Protein AF-A0A0F9ZWJ6-F1 (afdb_monomer_lite)

Radius of gyration: 17.93 Å; chains: 1; bounding box: 38×34×38 Å

Organism: NCBI:txid1619089

Foldseek 3Di:
DAWDDWDQDPPQRWIWTWDADPVGDIDIDIHHPPDPDDDDDDDDPDAQVCCVVVVHDRCPRVVVVVVVQADDPVRHGNVSSVDVVVDDPD

pLDDT: mean 93.13, std 7.83, range [47.44, 98.25]

Secondary structure (DSSP, 8-state):
-EEEEEEE-TTT-PEEEEEE-TTS-EEEEEE-TT-S--------S-SGGGHHHHT--TTHHHHHHHHHTS--SS-SSHHHHHHHHH----

Structure (mmCIF, N/CA/C/O backbone):
data_AF-A0A0F9ZWJ6-F1
#
_entry.id   AF-A0A0F9ZWJ6-F1
#
loop_
_atom_site.group_PDB
_atom_site.id
_atom_site.type_symbol
_atom_site.label_atom_id
_atom_site.label_alt_id
_atom_site.label_comp_id
_atom_site.label_asym_id
_atom_site.label_entity_id
_atom_site.label_seq_id
_atom_site.pdbx_PDB_ins_code
_atom_site.Cartn_x
_atom_site.Cartn_y
_atom_site.Cartn_z
_atom_site.occupancy
_atom_site.B_iso_or_equiv
_atom_site.auth_seq_id
_atom_site.auth_comp_id
_atom_site.auth_asym_id
_atom_site.auth_atom_id
_atom_site.pdbx_PDB_model_num
ATOM 1 N N . MET A 1 1 ? -4.486 -5.947 -14.230 1.00 89.44 1 MET A N 1
ATOM 2 C CA . MET A 1 1 ? -3.607 -4.752 -14.085 1.00 89.44 1 MET A CA 1
ATOM 3 C C . MET A 1 1 ? -3.256 -4.166 -15.450 1.00 89.44 1 MET A C 1
ATOM 5 O O . MET A 1 1 ? -2.657 -4.846 -16.275 1.00 89.44 1 MET A O 1
ATOM 9 N N . LYS A 1 2 ? -3.614 -2.900 -15.681 1.00 96.38 2 LYS A N 1
ATOM 10 C CA . LYS A 1 2 ? -3.409 -2.161 -16.935 1.00 96.38 2 LYS A CA 1
ATOM 11 C C . LYS A 1 2 ? -2.252 -1.169 -16.798 1.00 96.38 2 LYS A C 1
ATOM 13 O O . LYS A 1 2 ? -2.225 -0.402 -15.839 1.00 96.38 2 LYS A O 1
ATOM 18 N N . LEU A 1 3 ? -1.322 -1.155 -17.756 1.00 97.75 3 LEU A N 1
ATOM 19 C CA . LEU A 1 3 ? -0.267 -0.135 -17.837 1.00 97.75 3 LEU A CA 1
ATOM 20 C C . LEU A 1 3 ? -0.880 1.218 -18.236 1.00 97.75 3 LEU A C 1
ATOM 22 O O . LEU A 1 3 ? -1.581 1.301 -19.243 1.00 97.75 3 LEU A O 1
ATOM 26 N N . ILE A 1 4 ? -0.606 2.262 -17.453 1.00 97.69 4 ILE A N 1
ATOM 27 C CA . ILE A 1 4 ? -1.044 3.643 -17.708 1.00 97.69 4 ILE A CA 1
ATOM 28 C C . ILE A 1 4 ? 0.081 4.443 -18.359 1.00 97.69 4 ILE A C 1
ATOM 30 O O . ILE A 1 4 ? -0.135 5.097 -19.376 1.00 97.69 4 ILE A O 1
ATOM 34 N N . SER A 1 5 ? 1.282 4.410 -17.780 1.00 97.94 5 SER A N 1
ATOM 35 C CA . SER A 1 5 ? 2.428 5.150 -18.307 1.00 97.94 5 SER A CA 1
ATOM 36 C C . SER A 1 5 ? 3.743 4.422 -18.068 1.00 97.94 5 SER A C 1
ATOM 38 O O . SER A 1 5 ? 3.877 3.621 -17.142 1.00 97.94 5 SER A O 1
ATOM 40 N N . LYS A 1 6 ? 4.729 4.712 -18.918 1.00 97.88 6 LYS A N 1
ATOM 41 C CA . LYS A 1 6 ? 6.101 4.220 -18.800 1.00 97.88 6 LYS A CA 1
ATOM 42 C C . LYS A 1 6 ? 7.065 5.321 -19.218 1.00 97.88 6 LYS A C 1
ATOM 44 O O . LYS A 1 6 ? 6.915 5.871 -20.305 1.00 97.88 6 LYS A O 1
ATOM 49 N N . PHE A 1 7 ? 8.077 5.593 -18.402 1.00 97.00 7 PHE A N 1
ATOM 50 C CA . PHE A 1 7 ? 9.180 6.466 -18.793 1.00 97.00 7 PHE A CA 1
ATOM 51 C C . PHE A 1 7 ? 10.494 6.008 -18.165 1.00 97.00 7 PHE A C 1
ATOM 53 O O . PHE A 1 7 ? 10.513 5.436 -17.078 1.00 97.00 7 PHE A O 1
ATOM 60 N N . LYS A 1 8 ? 11.606 6.259 -18.856 1.00 96.19 8 LYS A N 1
ATOM 61 C CA . LYS A 1 8 ? 12.950 6.032 -18.327 1.00 96.19 8 LYS A CA 1
ATOM 62 C C . LYS A 1 8 ? 13.557 7.374 -17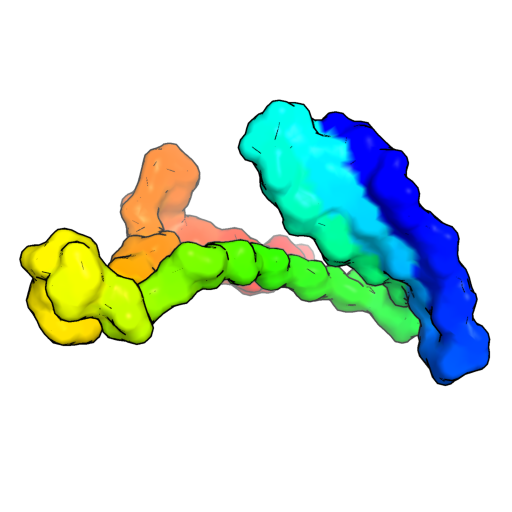.951 1.00 96.19 8 LYS A C 1
ATOM 64 O O . LYS A 1 8 ? 13.620 8.278 -18.781 1.00 96.19 8 LYS A O 1
ATOM 69 N N . SER A 1 9 ? 13.973 7.519 -16.701 1.00 93.44 9 SER A N 1
ATOM 70 C CA . SER A 1 9 ? 14.589 8.755 -16.234 1.00 93.44 9 SER A CA 1
ATOM 71 C C . SER A 1 9 ? 16.029 8.852 -16.729 1.00 93.44 9 SER A C 1
ATOM 73 O O . SER A 1 9 ? 16.840 7.945 -16.537 1.00 93.44 9 SER A O 1
ATOM 75 N N . ARG A 1 10 ? 16.359 9.995 -17.335 1.00 91.00 10 ARG A N 1
ATOM 76 C CA . ARG A 1 10 ? 17.722 10.323 -17.778 1.00 91.00 10 ARG A CA 1
ATOM 77 C C . ARG A 1 10 ? 18.689 10.620 -16.626 1.00 91.00 10 ARG A C 1
ATOM 79 O O . ARG A 1 10 ? 19.888 10.649 -16.855 1.00 91.00 10 ARG A O 1
ATOM 86 N N . TYR A 1 11 ? 18.172 10.865 -15.420 1.00 91.25 11 TYR A N 1
ATOM 87 C CA . TYR A 1 11 ? 18.973 11.292 -14.267 1.00 91.25 11 TYR A CA 1
ATOM 88 C C . TYR A 1 11 ? 19.451 10.129 -13.402 1.00 91.25 11 TYR A C 1
ATOM 90 O O . TYR A 1 11 ? 20.512 10.214 -12.801 1.00 91.25 11 TYR A O 1
ATOM 98 N N . ASN A 1 12 ? 18.667 9.053 -13.326 1.00 91.38 12 ASN A N 1
ATOM 99 C CA . ASN A 1 12 ? 18.953 7.921 -12.441 1.00 91.38 12 ASN A CA 1
ATOM 100 C C . ASN A 1 12 ? 18.874 6.559 -13.146 1.00 91.38 12 ASN A C 1
ATOM 102 O O . ASN A 1 12 ? 19.020 5.536 -12.491 1.00 91.38 12 ASN A O 1
ATOM 106 N N . ASN A 1 13 ? 18.647 6.529 -14.466 1.00 92.00 13 ASN A N 1
ATOM 107 C CA . ASN A 1 13 ? 18.555 5.307 -15.274 1.00 92.00 13 ASN A CA 1
ATOM 108 C C . ASN A 1 13 ? 17.429 4.331 -14.845 1.00 92.00 13 ASN A C 1
ATOM 110 O O . ASN A 1 13 ? 17.344 3.229 -15.386 1.00 92.00 13 ASN A O 1
ATOM 114 N N . ILE A 1 14 ? 16.533 4.743 -13.939 1.00 96.38 14 ILE A N 1
ATOM 115 C CA . ILE A 1 14 ? 15.386 3.955 -13.473 1.00 96.38 14 ILE A CA 1
ATOM 116 C C . ILE A 1 14 ? 14.263 4.031 -14.509 1.00 96.38 14 ILE A C 1
ATOM 118 O O . ILE A 1 14 ? 13.963 5.101 -15.057 1.00 96.38 14 ILE A O 1
ATOM 122 N N . THR A 1 15 ? 13.616 2.894 -14.768 1.00 97.56 15 THR A N 1
ATOM 123 C CA . THR A 1 15 ? 12.387 2.851 -15.567 1.00 97.56 15 THR A CA 1
ATOM 124 C C . THR A 1 15 ? 11.173 2.852 -14.647 1.00 97.56 15 THR A C 1
ATOM 126 O O . THR A 1 15 ? 10.951 1.919 -13.886 1.00 97.56 15 THR A O 1
ATOM 129 N N . TYR A 1 16 ? 10.357 3.891 -14.756 1.00 97.62 16 TYR A N 1
ATOM 130 C CA . TYR A 1 16 ? 9.127 4.066 -14.000 1.00 97.62 16 TYR A CA 1
ATOM 131 C C . TYR A 1 16 ? 7.954 3.553 -14.827 1.00 97.62 16 TYR A C 1
ATOM 133 O O . TYR A 1 16 ? 7.811 3.906 -16.002 1.00 97.62 16 TYR A O 1
ATOM 141 N N . LYS A 1 17 ? 7.108 2.725 -14.219 1.00 98.00 17 LYS A N 1
ATOM 142 C CA . LYS A 1 17 ? 5.884 2.194 -14.825 1.00 98.00 17 LYS A CA 1
ATOM 143 C C . LYS A 1 17 ? 4.730 2.464 -13.864 1.00 98.00 17 LYS A C 1
ATOM 145 O O . LYS A 1 17 ? 4.811 2.096 -12.695 1.00 98.00 17 LYS A O 1
ATOM 150 N N . THR A 1 18 ? 3.670 3.111 -14.340 1.00 98.12 18 THR A N 1
ATOM 151 C CA . THR A 1 18 ? 2.438 3.280 -13.562 1.00 98.12 18 THR A CA 1
ATOM 152 C C . THR A 1 18 ? 1.359 2.354 -14.083 1.00 98.12 18 THR A C 1
ATOM 154 O O . THR A 1 18 ? 1.185 2.203 -15.295 1.00 98.12 18 THR A O 1
ATOM 157 N N . TYR A 1 19 ? 0.618 1.746 -13.169 1.00 98.12 19 TYR A N 1
ATOM 158 C CA . TYR A 1 19 ? -0.471 0.842 -13.491 1.00 98.12 19 TYR A CA 1
ATOM 159 C C . TYR A 1 19 ? -1.725 1.190 -12.706 1.00 98.12 19 TYR A C 1
ATOM 161 O O . TYR A 1 19 ? -1.657 1.830 -11.657 1.00 98.12 19 TYR A O 1
ATOM 169 N N . GLN A 1 20 ? -2.857 0.695 -13.196 1.00 98.12 20 GLN A N 1
ATOM 170 C CA . GLN A 1 20 ? -4.086 0.593 -12.426 1.00 98.12 20 GLN A CA 1
ATOM 171 C C . GLN A 1 20 ? -4.550 -0.859 -12.387 1.00 98.12 20 GLN A C 1
ATOM 173 O O . GLN A 1 20 ? -4.591 -1.551 -13.409 1.00 98.12 20 GLN A O 1
ATOM 178 N N . THR A 1 21 ? -4.830 -1.342 -11.187 1.00 97.19 21 THR A N 1
ATOM 179 C CA . THR A 1 21 ? -5.404 -2.666 -10.950 1.00 97.19 21 THR A CA 1
ATOM 180 C C . THR A 1 21 ? -6.907 -2.647 -11.215 1.00 97.19 21 THR A C 1
ATOM 182 O O . THR A 1 21 ? -7.529 -1.588 -11.314 1.00 97.19 21 THR A O 1
ATOM 185 N N . ASP A 1 22 ? -7.502 -3.829 -11.322 1.00 97.50 22 ASP A N 1
ATOM 186 C CA . ASP A 1 22 ? -8.910 -3.970 -11.695 1.00 97.50 22 ASP A CA 1
ATOM 187 C C . ASP A 1 22 ? -9.836 -3.462 -10.568 1.00 97.50 22 ASP A C 1
ATOM 189 O O . ASP A 1 22 ? -10.916 -2.947 -10.838 1.00 97.50 22 ASP A O 1
ATOM 193 N N . ASN A 1 23 ? -9.362 -3.493 -9.313 1.00 96.31 23 ASN A N 1
ATOM 194 C CA . ASN A 1 23 ? -10.016 -2.879 -8.149 1.00 96.31 23 ASN A CA 1
ATOM 195 C C . ASN A 1 23 ? -9.699 -1.376 -7.966 1.00 96.31 23 ASN A C 1
ATOM 197 O O . ASN A 1 23 ? -10.072 -0.788 -6.956 1.00 96.31 23 ASN A O 1
ATOM 201 N N . GLY A 1 24 ? -9.004 -0.741 -8.915 1.00 95.81 24 GLY A N 1
ATOM 202 C CA . GLY A 1 24 ? -8.790 0.709 -8.935 1.00 95.81 24 GLY A CA 1
ATOM 203 C C . GLY A 1 24 ? -7.552 1.233 -8.198 1.00 95.81 24 GLY A C 1
ATOM 204 O O . GLY A 1 24 ? -7.324 2.445 -8.218 1.00 95.81 24 GLY A O 1
ATOM 205 N N . MET A 1 25 ? -6.716 0.375 -7.603 1.00 97.12 25 MET A N 1
ATOM 206 C CA . MET A 1 25 ? -5.447 0.811 -7.006 1.00 97.12 25 MET A CA 1
ATOM 207 C C . MET A 1 25 ? -4.478 1.310 -8.078 1.00 97.12 25 MET A C 1
ATOM 209 O O . MET A 1 25 ? -4.381 0.749 -9.171 1.00 97.12 25 MET A O 1
ATOM 213 N N . LYS A 1 26 ? -3.715 2.353 -7.741 1.00 97.44 26 LYS A N 1
ATOM 214 C CA . LYS A 1 26 ? -2.610 2.849 -8.567 1.00 97.44 26 LYS A CA 1
ATOM 215 C C . LYS A 1 26 ? -1.301 2.256 -8.061 1.00 97.44 26 LYS A C 1
ATOM 217 O O . LYS A 1 26 ? -1.006 2.362 -6.877 1.00 97.44 26 LYS A O 1
ATOM 222 N N . VAL A 1 27 ? -0.513 1.677 -8.963 1.00 97.69 27 VAL A N 1
ATOM 223 C CA . VAL A 1 27 ? 0.791 1.077 -8.644 1.00 97.69 27 VAL A CA 1
ATOM 224 C C . VAL A 1 27 ? 1.885 1.850 -9.363 1.00 97.69 27 VAL A C 1
ATOM 226 O O . VAL A 1 27 ? 1.811 2.032 -10.579 1.00 97.69 27 VAL A O 1
ATOM 229 N N . LEU A 1 28 ? 2.905 2.282 -8.622 1.00 97.19 28 LEU A N 1
ATOM 230 C CA . LEU A 1 28 ? 4.134 2.854 -9.162 1.00 97.19 28 LEU A CA 1
ATOM 231 C C . LEU A 1 28 ? 5.261 1.827 -9.005 1.00 97.19 28 LEU A C 1
ATOM 233 O O . LEU A 1 28 ? 5.705 1.554 -7.898 1.00 97.19 28 LEU A O 1
ATOM 237 N N . HIS A 1 29 ? 5.718 1.264 -10.119 1.00 96.62 29 HIS A N 1
ATOM 238 C CA . HIS A 1 29 ? 6.803 0.286 -10.164 1.00 96.62 29 HIS A CA 1
ATOM 239 C C . HIS A 1 29 ? 8.074 0.952 -10.695 1.00 96.62 29 HIS A C 1
ATOM 241 O O . HIS A 1 29 ? 8.079 1.503 -11.802 1.00 96.62 29 HIS A O 1
ATOM 247 N N . LEU A 1 30 ? 9.143 0.887 -9.903 1.00 95.81 30 LEU A N 1
ATOM 248 C CA . LEU A 1 30 ? 10.477 1.362 -10.252 1.00 95.81 30 LEU A CA 1
ATOM 249 C C . LEU A 1 30 ? 11.373 0.168 -10.578 1.00 95.81 30 LEU A C 1
ATOM 251 O O . LEU A 1 30 ? 11.684 -0.642 -9.717 1.00 95.81 30 LEU A O 1
ATOM 255 N N . ASP A 1 31 ? 11.801 0.097 -11.829 1.00 94.38 31 ASP A N 1
ATOM 256 C CA . ASP A 1 31 ? 12.738 -0.900 -12.333 1.00 94.38 31 ASP A CA 1
ATOM 257 C C . ASP A 1 31 ? 14.142 -0.279 -12.308 1.00 94.38 31 ASP A C 1
ATOM 259 O O . ASP A 1 31 ? 14.488 0.553 -13.162 1.00 94.38 31 ASP A O 1
ATOM 263 N N . ASN A 1 32 ? 14.885 -0.584 -11.239 1.00 94.50 32 ASN A N 1
ATOM 264 C CA . ASN A 1 32 ? 16.203 -0.030 -10.945 1.00 94.50 32 ASN A CA 1
ATOM 265 C C . ASN A 1 32 ? 17.292 -1.109 -11.101 1.00 94.50 32 ASN A C 1
ATOM 267 O O . ASN A 1 32 ? 17.462 -1.926 -10.199 1.00 94.50 32 ASN A O 1
ATOM 271 N N . PRO A 1 33 ? 18.086 -1.087 -12.188 1.00 91.38 33 PRO A N 1
ATOM 272 C CA . PRO A 1 33 ? 19.112 -2.101 -12.429 1.00 91.38 33 PRO A CA 1
ATOM 273 C C . PRO A 1 33 ? 20.331 -1.990 -11.497 1.00 91.38 33 PRO A C 1
ATOM 275 O O . PRO A 1 33 ? 21.206 -2.848 -11.546 1.00 91.38 33 PRO A O 1
ATOM 278 N N . ALA A 1 34 ? 20.433 -0.932 -10.685 1.00 91.88 34 ALA A N 1
ATOM 279 C CA . ALA A 1 34 ? 21.582 -0.681 -9.816 1.00 91.88 34 ALA A CA 1
ATOM 280 C C . ALA A 1 34 ? 21.451 -1.294 -8.408 1.00 91.88 34 ALA A C 1
ATOM 282 O O . ALA A 1 34 ? 22.329 -1.081 -7.576 1.00 91.88 34 ALA A O 1
ATOM 283 N N . THR A 1 35 ? 20.368 -2.020 -8.113 1.00 89.25 35 THR A N 1
ATOM 284 C CA . THR A 1 35 ? 20.140 -2.645 -6.802 1.00 89.25 35 THR A CA 1
ATOM 285 C C . THR A 1 35 ? 19.565 -4.048 -6.955 1.00 89.25 35 THR A C 1
ATOM 287 O O . THR A 1 35 ? 18.711 -4.287 -7.804 1.00 89.25 35 THR A O 1
ATOM 290 N N . SER A 1 36 ? 20.022 -4.971 -6.110 1.00 87.62 36 SER A N 1
ATOM 291 C CA . SER A 1 36 ? 19.388 -6.278 -5.893 1.00 87.62 36 SER A CA 1
ATOM 292 C C . SER A 1 36 ? 18.340 -6.239 -4.780 1.00 87.62 36 SER A C 1
ATOM 294 O O . SER A 1 36 ? 17.559 -7.177 -4.645 1.00 87.62 36 SER A O 1
ATOM 296 N N . ASN A 1 37 ? 18.331 -5.173 -3.974 1.00 88.12 37 ASN A N 1
ATOM 297 C CA . ASN A 1 37 ? 17.339 -4.973 -2.927 1.00 88.12 37 ASN A CA 1
ATOM 298 C C . ASN A 1 37 ? 16.017 -4.518 -3.539 1.00 88.12 37 ASN A C 1
ATOM 300 O O . ASN A 1 37 ? 15.995 -3.749 -4.505 1.00 88.12 37 ASN A O 1
ATOM 304 N N . PHE A 1 38 ? 14.935 -4.950 -2.911 1.00 88.81 38 PHE A N 1
ATOM 305 C CA . PHE A 1 38 ? 13.573 -4.558 -3.223 1.00 88.81 38 PHE A CA 1
ATOM 306 C C . PHE A 1 38 ? 12.986 -3.801 -2.032 1.00 88.81 38 PHE A C 1
ATOM 308 O O . PHE A 1 38 ? 13.319 -4.085 -0.884 1.00 88.81 38 PHE A O 1
ATOM 315 N N . ASP A 1 39 ? 12.120 -2.843 -2.334 1.00 90.69 39 ASP A N 1
ATOM 316 C CA . ASP A 1 39 ? 11.334 -2.102 -1.359 1.00 90.69 39 ASP A CA 1
ATOM 317 C C . ASP A 1 39 ? 9.892 -2.013 -1.869 1.00 90.69 39 ASP A C 1
ATOM 319 O O . ASP A 1 39 ? 9.639 -1.984 -3.082 1.00 90.69 39 ASP A O 1
ATOM 323 N N . PHE A 1 40 ? 8.946 -1.980 -0.940 1.00 92.31 40 PHE A N 1
ATOM 324 C CA . PHE A 1 40 ? 7.529 -1.889 -1.214 1.00 92.31 40 PHE A CA 1
ATOM 325 C C . PHE A 1 40 ? 6.821 -1.074 -0.145 1.00 92.31 40 PHE A C 1
ATOM 327 O O . PHE A 1 40 ? 6.887 -1.364 1.045 1.00 92.31 40 PHE A O 1
ATOM 334 N N . ALA A 1 41 ? 6.064 -0.086 -0.609 1.00 94.69 41 ALA A N 1
ATOM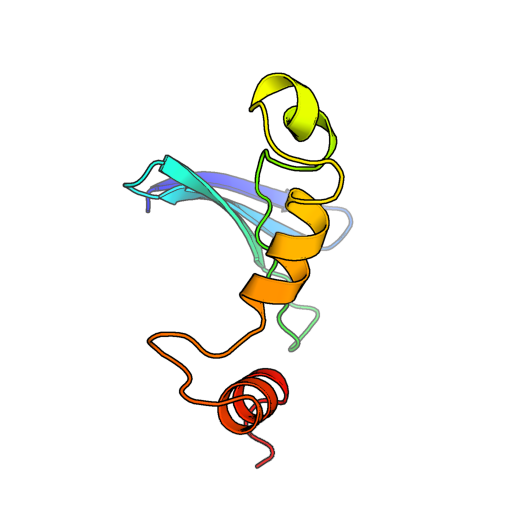 335 C CA . ALA A 1 41 ? 5.259 0.773 0.235 1.00 94.69 41 ALA A CA 1
ATOM 336 C C . ALA A 1 41 ? 3.825 0.838 -0.293 1.00 94.69 41 ALA A C 1
ATOM 338 O O . ALA A 1 41 ? 3.587 0.900 -1.504 1.00 94.69 41 ALA A O 1
ATOM 339 N N . ILE A 1 42 ? 2.868 0.888 0.633 1.00 94.81 42 ILE A N 1
ATOM 340 C CA . ILE A 1 42 ? 1.459 1.152 0.344 1.00 94.81 42 ILE A CA 1
ATOM 341 C C . ILE A 1 42 ? 1.090 2.484 0.986 1.00 94.81 42 ILE A C 1
ATOM 343 O O . ILE A 1 42 ? 1.318 2.697 2.173 1.00 94.81 42 ILE A O 1
ATOM 347 N N . ILE A 1 43 ? 0.485 3.375 0.201 1.00 95.00 43 ILE A N 1
ATOM 348 C CA . ILE A 1 43 ? 0.010 4.674 0.679 1.00 95.00 43 ILE A CA 1
ATOM 349 C C . ILE A 1 43 ? -1.515 4.665 0.661 1.00 95.00 43 ILE A C 1
ATOM 351 O O . ILE A 1 43 ? -2.131 4.506 -0.394 1.00 95.00 43 ILE A O 1
ATOM 355 N N . HIS A 1 44 ? -2.117 4.891 1.825 1.00 93.62 44 HIS A N 1
ATOM 356 C CA . HIS A 1 44 ? -3.556 5.072 1.967 1.00 93.62 44 HIS A CA 1
ATOM 357 C C . HIS A 1 44 ? -3.880 6.561 2.064 1.00 93.62 44 HIS A C 1
ATOM 359 O O . HIS A 1 44 ? -3.233 7.303 2.800 1.00 93.62 44 HIS A O 1
ATOM 365 N N . LYS A 1 45 ? -4.917 7.013 1.349 1.00 93.12 45 LYS A N 1
ATOM 366 C CA . LYS A 1 45 ? -5.474 8.360 1.538 1.00 93.12 45 LYS A CA 1
ATOM 367 C C . LYS A 1 45 ? -6.406 8.356 2.757 1.00 93.12 45 LYS A C 1
ATOM 369 O O . LYS A 1 45 ? -7.616 8.484 2.620 1.00 93.12 45 LYS A O 1
ATOM 374 N N . ALA A 1 46 ? -5.814 8.156 3.923 1.00 92.69 46 ALA A N 1
ATOM 375 C CA . ALA A 1 46 ? -6.441 8.125 5.237 1.00 92.69 46 ALA A CA 1
ATOM 376 C C . ALA A 1 46 ? -5.408 8.601 6.272 1.00 92.69 46 ALA A C 1
ATOM 378 O O . ALA A 1 46 ? -4.229 8.744 5.946 1.00 92.69 46 ALA A O 1
ATOM 379 N N . GLY A 1 47 ? -5.834 8.876 7.503 1.00 95.88 47 GLY A N 1
ATOM 380 C CA . GLY A 1 47 ? -4.924 9.282 8.575 1.00 95.88 47 GLY A CA 1
ATOM 381 C C . GLY A 1 47 ? -5.592 10.154 9.629 1.00 95.88 47 GLY A C 1
ATOM 382 O O . GLY A 1 47 ? -6.787 10.434 9.548 1.00 95.88 47 GLY A O 1
ATOM 383 N N . SER A 1 48 ? -4.796 10.622 10.590 1.00 97.56 48 SER A N 1
ATOM 384 C CA . SER A 1 48 ? -5.268 11.408 11.740 1.00 97.56 48 SER A CA 1
ATOM 385 C C . SER A 1 48 ? -6.033 12.678 11.354 1.00 97.56 48 SER A C 1
ATOM 387 O O . SER A 1 48 ? -6.957 13.083 12.049 1.00 97.56 48 SER A O 1
ATOM 389 N N . ALA A 1 49 ? -5.717 13.270 10.197 1.00 96.88 49 ALA A N 1
ATOM 390 C CA . ALA A 1 49 ? -6.417 14.439 9.663 1.00 96.88 49 ALA A CA 1
ATOM 391 C C . ALA A 1 49 ? -7.916 14.209 9.386 1.00 96.88 49 ALA A C 1
ATOM 393 O O . ALA A 1 49 ? -8.657 15.179 9.249 1.00 96.88 49 ALA A O 1
ATOM 394 N N . TYR A 1 50 ? -8.357 12.953 9.287 1.00 96.88 50 TYR A N 1
ATOM 395 C CA . TYR A 1 50 ? -9.752 12.595 9.031 1.00 96.88 50 TYR A CA 1
ATOM 396 C C . TYR A 1 50 ? -10.504 12.172 10.305 1.00 96.88 50 TYR A C 1
ATOM 398 O O . TYR A 1 50 ? -11.710 11.985 10.243 1.00 96.88 50 TYR A O 1
ATOM 406 N N . GLU A 1 51 ? -9.846 12.042 11.463 1.00 97.81 51 GLU A N 1
ATOM 407 C CA . GLU A 1 51 ? -10.459 11.452 12.671 1.00 97.81 51 GLU A CA 1
ATOM 408 C C . GLU A 1 51 ? -11.693 12.220 13.158 1.00 97.81 51 GLU A C 1
ATOM 410 O O . GLU A 1 51 ? -12.737 11.615 13.405 1.00 97.81 51 GLU A O 1
ATOM 415 N N . ASP A 1 52 ? -11.597 13.553 13.220 1.00 97.19 52 ASP A N 1
ATOM 416 C CA . ASP A 1 52 ? -12.708 14.412 13.642 1.00 97.19 52 ASP A CA 1
ATOM 417 C C . ASP A 1 52 ? -13.877 14.348 12.628 1.00 97.19 52 ASP A C 1
ATOM 419 O O . ASP A 1 52 ? -15.041 14.381 13.026 1.00 97.19 52 ASP A O 1
ATOM 423 N N . GLN A 1 53 ? -13.586 14.212 11.325 1.00 97.06 53 GLN A N 1
ATOM 424 C CA . GLN A 1 53 ? -14.605 14.078 10.271 1.00 97.06 53 GLN A CA 1
ATOM 425 C C . GLN A 1 53 ? -15.328 12.726 10.349 1.00 97.06 53 GLN A C 1
ATOM 427 O O . GLN A 1 53 ? -16.543 12.666 10.180 1.00 97.06 53 GLN A O 1
ATOM 432 N N . GLU A 1 54 ? -14.583 11.653 10.606 1.00 96.44 54 GLU A N 1
ATOM 433 C CA . GLU A 1 54 ? -15.110 10.287 10.678 1.00 96.44 54 GLU A CA 1
ATOM 434 C C . GLU A 1 54 ? -15.718 9.956 12.056 1.00 96.44 54 GLU A C 1
ATOM 436 O O . GLU A 1 54 ? -16.235 8.859 12.260 1.00 96.44 54 GLU A O 1
ATOM 441 N N . GLY A 1 55 ? -15.678 10.893 13.012 1.00 97.56 55 GLY A N 1
ATOM 442 C CA . GLY A 1 55 ? -16.285 10.734 14.335 1.00 97.56 55 GLY A CA 1
ATOM 443 C C . GLY A 1 55 ? -15.596 9.689 15.216 1.00 97.56 55 GLY A C 1
ATOM 444 O O . GLY A 1 55 ? -16.243 9.094 16.080 1.00 97.56 55 GLY A O 1
ATOM 445 N N . VAL A 1 56 ? -14.298 9.449 15.005 1.00 97.50 56 VAL A N 1
ATOM 446 C CA . VAL A 1 56 ? -13.502 8.484 15.778 1.00 97.50 56 VAL A CA 1
ATOM 447 C C . VAL A 1 56 ? -12.587 9.190 16.787 1.00 97.50 56 VAL A C 1
ATOM 449 O O . VAL A 1 56 ? -12.221 10.349 16.582 1.00 97.50 56 VAL A O 1
ATOM 452 N N . PRO A 1 57 ? -12.183 8.527 17.888 1.00 98.25 57 PRO A N 1
ATOM 453 C CA . PRO A 1 57 ? -11.266 9.121 18.856 1.00 98.25 57 PRO A CA 1
ATOM 454 C C . PRO A 1 57 ? -9.939 9.560 18.230 1.00 98.25 57 PRO A C 1
ATOM 456 O O . PRO A 1 57 ? -9.402 8.899 17.337 1.00 98.25 57 PRO A O 1
ATOM 459 N N . ARG A 1 58 ? -9.359 10.640 18.756 1.00 97.75 58 ARG A N 1
ATOM 460 C CA . ARG A 1 58 ? -8.034 11.094 18.326 1.00 97.75 58 ARG A CA 1
ATOM 461 C C . ARG A 1 58 ? -6.970 10.044 18.611 1.00 97.75 58 ARG A C 1
ATOM 463 O O . ARG A 1 58 ? -6.908 9.502 19.713 1.00 97.75 58 ARG A O 1
ATOM 470 N N . GLY A 1 59 ? -6.122 9.792 17.622 1.00 97.50 59 GLY A N 1
ATOM 471 C CA . GLY A 1 59 ? -5.118 8.734 17.666 1.00 97.50 59 GLY A CA 1
ATOM 472 C C . GLY A 1 59 ? -5.616 7.374 17.177 1.00 97.50 59 GLY A C 1
ATOM 473 O O . GLY A 1 59 ? -4.832 6.430 17.188 1.00 97.50 59 GLY A O 1
ATOM 474 N N . THR A 1 60 ? -6.863 7.255 16.708 1.00 97.81 60 THR A N 1
ATOM 475 C CA . THR A 1 60 ? -7.383 6.022 16.089 1.00 97.81 60 THR A CA 1
ATOM 476 C C . THR A 1 60 ? -6.544 5.592 14.887 1.00 97.81 60 THR A C 1
ATOM 478 O O . THR A 1 60 ? -6.230 4.413 14.763 1.00 97.81 60 THR A O 1
ATOM 481 N N . ALA A 1 61 ? -6.136 6.518 14.017 1.00 97.06 61 ALA A N 1
ATOM 482 C CA . ALA A 1 61 ? -5.331 6.200 12.840 1.00 97.06 61 ALA A CA 1
ATOM 483 C C . ALA A 1 61 ? -3.936 5.679 13.223 1.00 97.06 61 ALA A C 1
ATOM 485 O O . ALA A 1 61 ? -3.467 4.697 12.656 1.00 97.06 61 ALA A O 1
ATOM 486 N N . HIS A 1 62 ? -3.301 6.300 14.221 1.00 97.44 62 HIS A N 1
ATOM 487 C CA . HIS A 1 62 ? -2.010 5.848 14.746 1.00 97.44 62 HIS A CA 1
ATOM 488 C C . HIS A 1 62 ? -2.144 4.503 15.469 1.00 97.44 62 HIS A C 1
ATOM 490 O O . HIS A 1 62 ? -1.329 3.607 15.285 1.00 97.44 62 HIS A O 1
ATOM 496 N N . PHE A 1 63 ? -3.198 4.317 16.262 1.00 97.31 63 PHE A N 1
ATOM 497 C CA . PHE A 1 63 ? -3.465 3.036 16.904 1.00 97.31 63 PHE A CA 1
ATOM 498 C C . PHE A 1 63 ? -3.687 1.927 15.867 1.00 97.31 63 PHE A C 1
ATOM 500 O O . PHE A 1 63 ? -3.121 0.846 15.998 1.00 97.31 63 PHE A O 1
ATOM 507 N N . LEU A 1 64 ? -4.443 2.207 14.801 1.00 96.25 64 LEU A N 1
ATOM 508 C CA . LEU A 1 64 ? -4.659 1.269 13.703 1.00 96.25 64 LEU A CA 1
ATOM 509 C C . LEU A 1 64 ? -3.345 0.873 13.017 1.00 96.25 64 LEU A C 1
ATOM 511 O O . LEU A 1 64 ? -3.161 -0.306 12.739 1.00 96.25 64 LEU A O 1
ATOM 515 N N . GLU A 1 65 ? -2.427 1.813 12.788 1.00 94.56 65 GLU A N 1
ATOM 516 C CA . GLU A 1 65 ? -1.092 1.522 12.244 1.00 94.56 65 GLU A CA 1
ATOM 517 C C . GLU A 1 65 ? -0.358 0.454 13.071 1.00 94.56 65 GLU A C 1
ATOM 519 O O . GLU A 1 65 ? 0.104 -0.541 12.512 1.00 94.56 65 GLU A O 1
ATOM 524 N N . HIS A 1 66 ? -0.343 0.585 14.403 1.00 93.69 66 HIS A N 1
ATOM 525 C CA . HIS A 1 66 ? 0.222 -0.444 15.291 1.00 93.69 66 HIS A CA 1
ATOM 526 C C . HIS A 1 66 ? -0.535 -1.770 15.215 1.00 93.69 66 HIS A C 1
ATOM 528 O O . HIS A 1 66 ? 0.067 -2.842 15.309 1.00 93.69 66 HIS A O 1
ATOM 534 N N . MET A 1 67 ? -1.857 -1.713 15.047 1.00 94.44 67 MET A N 1
ATOM 535 C CA . MET A 1 67 ? -2.695 -2.907 14.974 1.00 94.44 67 MET A CA 1
ATOM 536 C C . MET A 1 67 ? -2.501 -3.705 13.682 1.00 94.44 67 MET A C 1
ATOM 538 O O . MET A 1 67 ? -2.635 -4.925 13.719 1.00 94.44 67 MET A O 1
ATOM 542 N N . LEU A 1 68 ? -2.150 -3.063 12.565 1.00 91.00 68 LEU A N 1
ATOM 543 C CA . LEU A 1 68 ? -1.936 -3.743 11.281 1.00 91.00 68 LEU A CA 1
ATOM 544 C C . LEU A 1 68 ? -0.734 -4.695 11.291 1.00 91.00 68 LEU A C 1
ATOM 546 O O . LEU A 1 68 ? -0.700 -5.638 10.505 1.00 91.00 68 LEU A O 1
ATOM 550 N N . LEU A 1 69 ? 0.225 -4.484 12.194 1.00 87.88 69 LEU A N 1
ATOM 551 C CA . LEU A 1 69 ? 1.408 -5.335 12.337 1.00 87.88 69 LEU A CA 1
ATOM 552 C C . LEU A 1 69 ? 1.191 -6.497 13.319 1.00 87.88 69 LEU A C 1
ATOM 554 O O . LEU A 1 69 ? 2.149 -7.158 13.714 1.00 87.88 69 LEU A O 1
ATO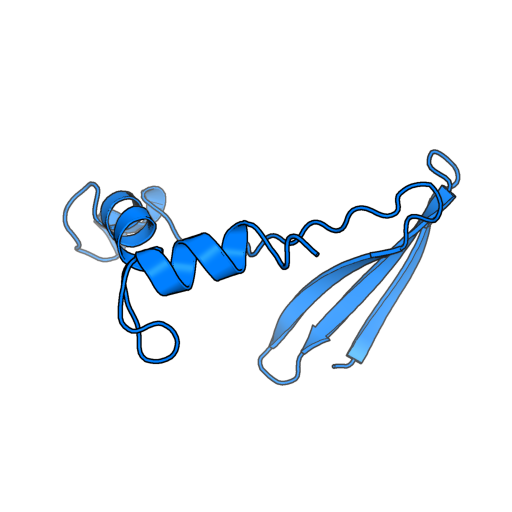M 558 N N . ASN A 1 70 ? -0.039 -6.736 13.778 1.00 93.50 70 ASN A N 1
ATOM 559 C CA . ASN A 1 70 ? -0.388 -7.844 14.670 1.00 93.50 70 ASN A CA 1
ATOM 560 C C . ASN A 1 70 ? -0.852 -9.092 13.895 1.00 93.50 70 ASN A C 1
ATOM 562 O O . ASN A 1 70 ? -1.094 -9.014 12.687 1.00 93.50 70 ASN A O 1
ATOM 566 N N . PRO A 1 71 ? -0.964 -10.249 14.580 1.00 95.44 71 PRO A N 1
ATOM 567 C CA . PRO A 1 71 ? -1.477 -11.473 13.975 1.00 95.44 71 PRO A CA 1
ATOM 568 C C . PRO A 1 71 ? -2.792 -11.272 13.223 1.00 95.44 71 PRO A C 1
ATOM 570 O O . PRO A 1 71 ? -3.651 -10.492 13.636 1.00 95.44 71 PRO A O 1
ATOM 573 N N . ASN A 1 72 ? -2.932 -11.988 12.115 1.00 93.62 72 ASN A N 1
ATOM 574 C CA . ASN A 1 72 ? -4.042 -11.891 11.176 1.00 93.62 72 ASN A CA 1
ATOM 575 C C . ASN A 1 72 ? -4.322 -13.268 10.551 1.00 93.62 72 ASN A C 1
ATOM 577 O O . ASN A 1 72 ? -3.680 -14.258 10.893 1.00 93.62 72 ASN A O 1
ATOM 581 N N . ASP A 1 73 ? -5.263 -13.344 9.611 1.00 95.56 73 ASP A N 1
ATOM 582 C CA . ASP A 1 73 ? -5.666 -14.613 8.985 1.00 95.56 73 ASP A CA 1
ATOM 583 C C . ASP A 1 73 ? -4.525 -15.333 8.237 1.00 95.56 73 ASP A C 1
ATOM 585 O O . ASP A 1 73 ? -4.627 -16.527 7.959 1.00 95.56 73 ASP A O 1
ATOM 589 N N . THR A 1 74 ? -3.443 -14.620 7.901 1.00 94.50 74 THR A N 1
ATOM 590 C CA . THR A 1 74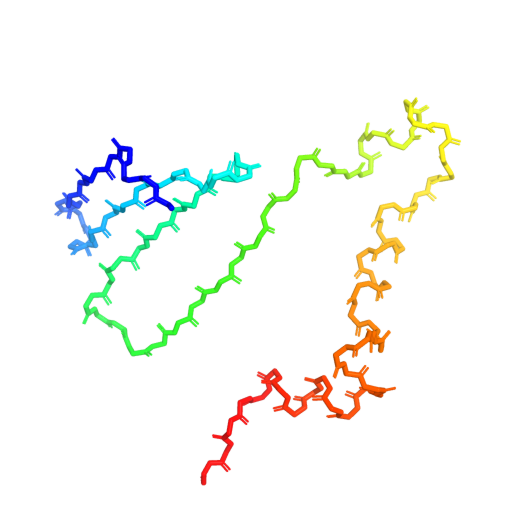 ? -2.248 -15.184 7.252 1.00 94.50 74 THR A CA 1
ATOM 591 C C . THR A 1 74 ? -1.169 -15.580 8.260 1.00 94.50 74 THR A C 1
ATOM 593 O O . THR A 1 74 ? -0.602 -16.662 8.125 1.00 94.50 74 THR A O 1
ATOM 596 N N . PHE A 1 75 ? -0.891 -14.735 9.259 1.00 95.38 75 PHE A N 1
ATOM 597 C CA . PHE A 1 75 ? 0.154 -14.969 10.264 1.00 95.38 75 PHE A CA 1
ATOM 598 C C . PHE A 1 75 ? -0.453 -15.099 11.659 1.00 95.38 75 PHE A C 1
ATOM 600 O O . PHE A 1 75 ? -1.031 -14.147 12.187 1.00 95.38 75 PHE A O 1
ATOM 607 N N . LYS A 1 76 ? -0.302 -16.275 12.269 1.00 94.69 76 LYS A N 1
ATOM 608 C CA . LYS A 1 76 ? -0.987 -16.650 13.516 1.00 94.69 76 LYS A CA 1
ATOM 609 C C . LYS A 1 76 ? -0.434 -15.956 14.748 1.00 94.69 76 LYS A C 1
ATOM 611 O O . LYS A 1 76 ? -1.164 -15.753 15.717 1.00 94.69 76 LYS A O 1
ATOM 616 N N . ASP A 1 77 ? 0.849 -15.625 14.726 1.00 95.50 77 ASP A N 1
ATOM 617 C CA . ASP A 1 77 ? 1.544 -14.984 15.830 1.00 95.50 77 ASP A CA 1
ATOM 618 C C . ASP A 1 77 ? 2.619 -14.004 15.329 1.00 95.50 77 ASP A C 1
ATOM 620 O O . ASP A 1 77 ? 2.864 -13.845 14.131 1.00 95.50 77 ASP A O 1
ATOM 624 N N . LYS A 1 78 ? 3.232 -13.289 16.277 1.00 92.69 78 LYS A N 1
ATOM 625 C CA . LYS A 1 78 ? 4.284 -12.309 15.991 1.00 92.69 78 LYS A CA 1
ATOM 626 C C . LYS A 1 78 ? 5.560 -12.948 15.456 1.00 92.69 78 LYS A C 1
ATOM 628 O O . LYS A 1 78 ? 6.269 -12.293 14.698 1.00 92.69 78 LYS A O 1
ATOM 633 N N . ASP A 1 79 ? 5.854 -14.189 15.826 1.00 93.00 79 ASP A N 1
ATOM 634 C CA . ASP A 1 79 ? 7.070 -14.863 15.380 1.00 93.00 79 ASP A CA 1
ATOM 635 C C . ASP A 1 79 ? 6.977 -15.210 13.893 1.00 93.00 79 ASP A C 1
ATOM 637 O O . ASP A 1 79 ? 7.959 -15.054 13.167 1.00 93.00 79 ASP A O 1
ATOM 641 N N . GLU A 1 80 ? 5.799 -15.614 13.412 1.00 93.12 80 GLU A N 1
ATOM 642 C CA . GLU A 1 80 ? 5.543 -15.821 11.984 1.00 93.12 80 GLU A CA 1
ATOM 643 C C . GLU A 1 80 ? 5.716 -14.525 11.171 1.00 93.12 80 GLU A C 1
ATOM 645 O O . GLU A 1 80 ? 6.379 -14.549 10.131 1.00 93.12 80 GLU A O 1
ATOM 650 N N . ILE A 1 81 ? 5.202 -13.391 11.667 1.00 92.12 81 ILE A N 1
ATOM 651 C CA . ILE A 1 81 ? 5.383 -12.070 11.031 1.00 92.12 81 ILE A CA 1
ATOM 652 C C . ILE A 1 81 ? 6.869 -11.692 10.992 1.00 92.12 81 ILE A C 1
ATOM 654 O O . ILE A 1 81 ? 7.402 -11.384 9.928 1.00 92.12 81 ILE A O 1
ATOM 658 N N . ASN A 1 82 ? 7.563 -11.782 12.129 1.00 90.19 82 ASN A N 1
ATOM 659 C CA . ASN A 1 82 ? 8.977 -11.416 12.231 1.00 90.19 82 ASN A CA 1
ATOM 660 C C . ASN A 1 82 ? 9.858 -12.250 11.286 1.00 90.19 82 ASN A C 1
ATOM 662 O O . ASN A 1 82 ? 10.767 -11.719 10.651 1.00 90.19 82 ASN A O 1
ATOM 666 N N . ARG A 1 83 ? 9.589 -13.559 11.166 1.00 90.56 83 ARG A N 1
ATOM 667 C CA . ARG A 1 83 ? 10.308 -14.438 10.228 1.00 90.56 83 ARG A CA 1
ATOM 668 C C . ARG A 1 83 ? 10.056 -14.053 8.775 1.00 90.56 83 ARG A C 1
ATOM 670 O O . ARG A 1 83 ? 10.976 -14.129 7.967 1.00 90.56 83 ARG A O 1
ATOM 677 N N . PHE A 1 84 ? 8.831 -13.653 8.440 1.00 89.19 84 PHE A N 1
ATOM 678 C CA . PHE A 1 84 ? 8.509 -13.177 7.099 1.00 89.19 84 PHE A CA 1
ATOM 679 C C . PHE A 1 84 ? 9.260 -11.879 6.768 1.00 89.19 84 PHE A C 1
ATOM 681 O O . PHE A 1 84 ? 9.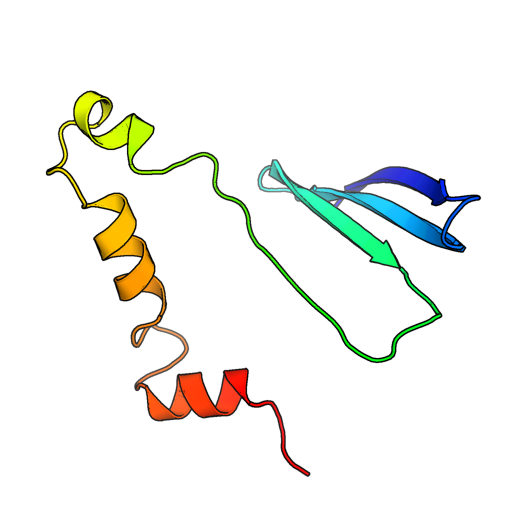872 -11.787 5.706 1.00 89.19 84 PHE A O 1
ATOM 688 N N . GLU A 1 85 ? 9.277 -10.912 7.689 1.00 85.56 85 GLU A N 1
ATOM 689 C CA . GLU A 1 85 ? 9.953 -9.619 7.501 1.00 85.56 85 GLU A CA 1
ATOM 690 C C . GLU A 1 85 ? 11.479 -9.737 7.390 1.00 85.56 85 GLU A C 1
ATOM 692 O O . GLU A 1 85 ? 12.102 -9.022 6.607 1.00 85.56 85 GLU A O 1
ATOM 697 N N . GLN A 1 86 ? 12.090 -10.658 8.139 1.00 84.69 86 GLN A N 1
ATOM 698 C CA . GLN A 1 86 ? 13.531 -10.930 8.055 1.00 84.69 86 GLN A CA 1
ATOM 699 C C . GLN A 1 86 ? 13.931 -11.613 6.739 1.00 84.69 86 GLN A C 1
ATOM 701 O O . GLN A 1 86 ? 15.112 -11.625 6.385 1.00 84.69 86 GLN A O 1
ATOM 706 N N . GLY A 1 87 ? 12.959 -12.162 6.005 1.00 75.75 87 GLY A N 1
ATOM 707 C CA . GLY A 1 87 ? 13.199 -12.980 4.827 1.00 75.75 87 GLY A CA 1
ATOM 708 C C . GLY A 1 87 ? 13.852 -14.322 5.168 1.00 75.75 87 GLY A C 1
ATOM 709 O O . GLY A 1 87 ? 14.152 -14.651 6.315 1.00 75.75 87 GLY A O 1
ATOM 710 N N . SER A 1 88 ? 14.068 -15.146 4.146 1.00 66.06 88 SER A N 1
ATOM 711 C CA . SER A 1 88 ? 14.803 -16.400 4.304 1.00 66.06 88 SER A CA 1
ATOM 712 C C . SER A 1 88 ? 16.286 -16.098 4.524 1.00 66.06 88 SER A C 1
ATOM 714 O O . SER A 1 88 ? 17.001 -15.778 3.575 1.00 66.06 88 SER A O 1
ATOM 716 N N . ILE A 1 89 ? 16.762 -16.216 5.764 1.00 56.88 89 ILE A N 1
ATOM 717 C CA . ILE A 1 89 ? 18.192 -16.403 6.019 1.00 56.88 89 ILE A CA 1
ATOM 718 C C . ILE A 1 89 ? 18.502 -17.833 5.564 1.00 56.88 89 ILE A C 1
ATOM 720 O O . ILE A 1 89 ? 18.163 -18.787 6.264 1.00 56.88 89 ILE A O 1
ATOM 724 N N . ASN A 1 90 ? 19.039 -17.979 4.352 1.00 47.44 90 ASN A N 1
ATOM 725 C CA . ASN A 1 90 ? 19.653 -19.235 3.913 1.00 47.44 90 ASN A CA 1
ATOM 726 C C . ASN A 1 90 ? 20.963 -19.471 4.665 1.00 47.44 90 ASN A C 1
ATOM 728 O O . ASN A 1 90 ? 21.725 -18.488 4.821 1.00 47.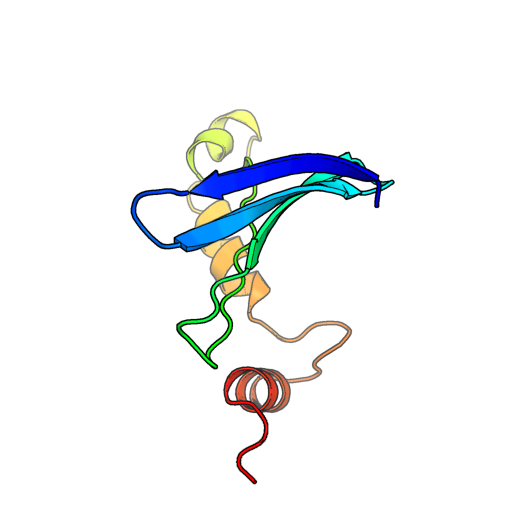44 90 ASN A O 1
#

InterPro domains:
  IPR011249 Metalloenzyme, LuxS/M16 peptidase-like [SSF63411] (13-83)
  IPR011765 Peptidase M16, N-terminal [PF00675] (27-82)

Sequence (90 aa):
MKLISKFKSRYNNITYKTYQTDNGMKVLHLDNPATSNFDFAIIHKAGSAYEDQEGVPRGTAHFLEHMLLNPNDTFKDKDEINRFEQGSIN